Protein AF-X1GR26-F1 (afdb_monomer)

Solvent-accessible surface area (backbone atoms only — not comparable to full-atom values): 7482 Å² total; per-residue (Å²): 137,66,71,62,61,46,50,52,40,49,54,44,31,40,69,41,35,67,53,99,61,79,94,47,72,68,58,42,53,52,46,62,73,76,46,53,71,68,57,45,58,54,51,56,39,37,64,87,43,42,62,37,39,66,74,50,43,34,69,54,59,73,46,55,69,71,57,50,53,51,48,48,53,54,35,34,78,70,62,41,35,50,76,46,63,43,102,84,65,51,55,32,43,27,48,40,21,89,50,62,80,75,62,93,69,76,59,84,72,60,84,84,80,79,41,74,66,55,55,56,54,56,66,73,80,111

pLDDT: mean 81.28, std 16.11, range [30.67, 98.06]

Secondary structure (DSSP, 8-state):
--HHHHHHHHHHHHTTS--SS---HHHHHHHHHH--HHHHHHHGGGSS-SEEEHHHHHHHH---HHHHHHHHHHHHHTTSEEEEE-TTS-EEEEEPPSS-SS-TTS-S-S-----HHHHHHHTT--

Foldseek 3Di:
DDLVLLLLLLVLLCVLDPDPDHDDPLSSVVCVLLDDSVLSLLSQLCNPPQKDFLVSSCVSNVDDSVVVVVSLVSCVVSVQWDWDADPVRTIMIGGHHPDDDDDVDPDCPDPQPVDPSSVVNVVSVD

Mean predicted aligned error: 8.2 Å

Radius of gyration: 14.98 Å; Cα contacts (8 Å, |Δi|>4): 131; chains: 1; bounding box: 37×31×42 Å

Structure (mmCIF, N/CA/C/O backbone):
data_AF-X1GR26-F1
#
_entry.id   AF-X1GR26-F1
#
loop_
_atom_site.group_PDB
_atom_site.id
_atom_site.type_symbol
_atom_site.label_atom_id
_atom_site.label_alt_id
_atom_site.label_comp_id
_atom_site.label_asym_id
_atom_site.label_entity_id
_atom_site.label_seq_id
_atom_site.pdbx_PDB_ins_code
_atom_site.Cartn_x
_atom_site.Cartn_y
_atom_site.Cartn_z
_atom_site.occupancy
_atom_site.B_iso_or_equiv
_atom_site.auth_seq_id
_atom_site.auth_comp_id
_atom_site.auth_asym_id
_atom_site.auth_atom_id
_atom_site.pdbx_PDB_model_num
ATOM 1 N N . MET A 1 1 ? -3.374 10.952 -18.206 1.00 52.47 1 MET A N 1
ATOM 2 C CA . MET A 1 1 ? -2.873 10.464 -16.901 1.00 52.47 1 MET A CA 1
ATOM 3 C C . MET A 1 1 ? -1.956 11.519 -16.304 1.00 52.47 1 MET A C 1
ATOM 5 O O . MET A 1 1 ? -1.115 12.017 -17.040 1.00 52.47 1 MET A O 1
ATOM 9 N N . SER A 1 2 ? -2.118 11.899 -15.032 1.00 66.75 2 SER A N 1
ATOM 10 C CA . SER A 1 2 ? -1.226 12.890 -14.408 1.00 66.75 2 SER A CA 1
ATOM 11 C C . SER A 1 2 ? -0.122 12.189 -13.619 1.00 66.75 2 SER A C 1
ATOM 13 O O . SER A 1 2 ? -0.401 11.478 -12.652 1.00 66.75 2 SER A O 1
ATOM 15 N N . ASP A 1 3 ? 1.135 12.431 -13.998 1.00 76.81 3 ASP A N 1
ATOM 16 C CA . ASP A 1 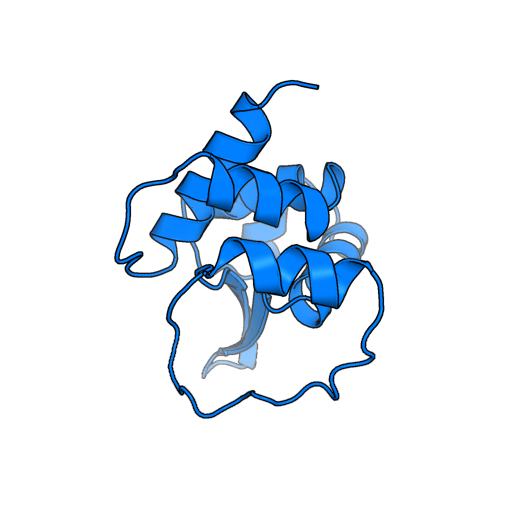3 ? 2.335 12.021 -13.251 1.00 76.81 3 ASP A CA 1
ATOM 17 C C . ASP A 1 3 ? 2.307 12.477 -11.777 1.00 76.81 3 ASP A C 1
ATOM 19 O O . ASP A 1 3 ? 3.018 11.936 -10.929 1.00 76.81 3 ASP A O 1
ATOM 23 N N . GLU A 1 4 ? 1.458 13.449 -11.444 1.00 83.94 4 GLU A N 1
ATOM 24 C CA . GLU A 1 4 ? 1.268 13.973 -10.097 1.00 83.94 4 GLU A CA 1
ATOM 25 C C . GLU A 1 4 ? 0.742 12.928 -9.104 1.00 83.94 4 GLU A C 1
ATOM 27 O O . GLU A 1 4 ? 1.230 12.862 -7.971 1.00 83.94 4 GLU A O 1
ATOM 32 N N . LYS A 1 5 ? -0.197 12.062 -9.522 1.00 84.75 5 LYS A N 1
ATOM 33 C CA . LYS A 1 5 ? -0.700 10.978 -8.660 1.00 84.75 5 LYS A CA 1
ATOM 34 C C . LYS A 1 5 ? 0.449 10.047 -8.262 1.00 84.75 5 LYS A C 1
ATOM 36 O O . LYS A 1 5 ? 0.659 9.787 -7.076 1.00 84.75 5 LYS A O 1
ATOM 41 N N . TYR A 1 6 ? 1.255 9.637 -9.239 1.00 83.94 6 TYR A N 1
ATOM 42 C CA . TYR A 1 6 ? 2.416 8.777 -9.021 1.00 83.94 6 TYR A CA 1
ATOM 43 C C . TYR A 1 6 ? 3.482 9.433 -8.146 1.00 83.94 6 TYR A C 1
ATOM 45 O O . TYR A 1 6 ? 3.987 8.795 -7.224 1.00 83.94 6 TYR A O 1
ATOM 53 N N . ARG A 1 7 ? 3.771 10.723 -8.353 1.00 85.38 7 ARG A N 1
ATOM 54 C CA . ARG A 1 7 ? 4.679 11.491 -7.481 1.00 85.38 7 ARG A CA 1
ATOM 55 C C . ARG A 1 7 ? 4.203 11.515 -6.035 1.00 85.38 7 ARG A C 1
ATOM 57 O O . ARG A 1 7 ? 5.003 11.335 -5.118 1.00 85.38 7 ARG A O 1
ATOM 64 N N . LYS A 1 8 ? 2.905 11.721 -5.820 1.00 86.75 8 LYS A N 1
ATOM 65 C CA . LYS A 1 8 ? 2.318 11.762 -4.480 1.00 86.75 8 LYS A CA 1
ATOM 66 C C . LYS A 1 8 ? 2.404 10.404 -3.787 1.00 86.75 8 LYS A C 1
ATOM 68 O O . LYS A 1 8 ? 2.801 10.351 -2.625 1.00 86.75 8 LYS A O 1
ATOM 73 N N . ALA A 1 9 ? 2.074 9.324 -4.491 1.00 83.44 9 ALA A N 1
ATOM 74 C CA . ALA A 1 9 ? 2.199 7.970 -3.963 1.00 83.44 9 ALA A CA 1
ATOM 75 C C . ALA A 1 9 ? 3.657 7.622 -3.648 1.00 83.44 9 ALA A C 1
ATOM 77 O O . ALA A 1 9 ? 3.938 7.180 -2.537 1.00 83.44 9 ALA A O 1
ATOM 78 N N . ALA A 1 10 ? 4.589 7.929 -4.559 1.00 83.06 10 ALA A N 1
ATOM 79 C CA . ALA A 1 10 ? 6.021 7.777 -4.322 1.00 83.06 10 ALA A CA 1
ATOM 80 C C . ALA A 1 10 ? 6.439 8.486 -3.032 1.00 83.06 10 ALA A C 1
ATOM 82 O O . ALA A 1 10 ? 7.040 7.868 -2.162 1.00 83.06 10 ALA A O 1
ATOM 83 N N . PHE A 1 11 ? 6.029 9.742 -2.847 1.00 84.38 11 PHE A N 1
ATOM 84 C CA . PHE A 1 11 ? 6.360 10.505 -1.646 1.00 84.38 11 PHE A CA 1
ATOM 85 C C . PHE A 1 11 ? 5.793 9.886 -0.357 1.00 84.38 11 PHE A C 1
ATOM 87 O O . PHE A 1 11 ? 6.465 9.857 0.675 1.00 84.38 11 PHE A O 1
ATOM 94 N N . ILE A 1 12 ? 4.565 9.362 -0.393 1.00 84.31 12 ILE A N 1
ATOM 95 C CA . ILE A 1 12 ? 3.957 8.680 0.759 1.00 84.31 12 ILE A CA 1
ATOM 96 C C . ILE A 1 12 ? 4.723 7.398 1.091 1.00 84.31 12 ILE A C 1
ATOM 98 O O . ILE A 1 12 ? 5.040 7.167 2.256 1.00 84.31 12 ILE A O 1
ATOM 102 N N . ILE A 1 13 ? 5.072 6.604 0.079 1.00 81.44 13 ILE A N 1
ATOM 103 C CA . ILE A 1 13 ? 5.830 5.368 0.270 1.00 81.44 13 ILE A CA 1
ATOM 104 C C . ILE A 1 13 ? 7.240 5.670 0.794 1.00 81.44 13 ILE A C 1
ATOM 106 O O . ILE A 1 13 ? 7.709 4.998 1.706 1.00 81.44 13 ILE A O 1
ATOM 110 N N . THR A 1 14 ? 7.893 6.734 0.317 1.00 75.75 14 THR A N 1
ATOM 111 C CA . THR A 1 14 ? 9.200 7.150 0.853 1.00 75.75 14 THR A CA 1
ATOM 112 C C . THR A 1 14 ? 9.152 7.597 2.304 1.00 75.75 14 THR A C 1
ATOM 114 O O . THR A 1 14 ? 10.182 7.588 2.950 1.00 75.75 14 THR A O 1
ATOM 117 N N . LYS A 1 15 ? 7.987 7.965 2.852 1.00 76.75 15 LYS A N 1
ATOM 118 C CA . LYS A 1 15 ? 7.848 8.255 4.289 1.00 76.75 15 LYS A CA 1
ATOM 119 C C . LYS A 1 15 ? 7.699 7.000 5.144 1.00 76.75 15 LYS A C 1
ATOM 121 O O . LYS A 1 15 ? 7.770 7.096 6.366 1.00 76.75 15 LYS A O 1
ATOM 126 N N . ALA A 1 16 ? 7.458 5.842 4.530 1.00 73.56 16 ALA A N 1
ATOM 127 C CA . ALA A 1 16 ? 7.365 4.570 5.236 1.00 73.56 16 ALA A CA 1
ATOM 128 C C . ALA A 1 16 ? 8.732 3.999 5.653 1.00 73.56 16 ALA A C 1
ATOM 130 O O . ALA A 1 16 ? 8.770 3.068 6.453 1.00 73.56 16 ALA A O 1
ATOM 131 N N . GLY A 1 17 ? 9.836 4.573 5.167 1.00 68.19 17 GLY A N 1
ATOM 132 C CA . GLY A 1 17 ? 11.208 4.190 5.501 1.00 68.19 17 GLY A CA 1
ATOM 133 C C . GLY A 1 17 ? 12.206 5.256 5.054 1.00 68.19 17 GLY A C 1
ATOM 134 O O . GLY A 1 17 ? 11.813 6.372 4.740 1.00 68.19 17 GLY A O 1
ATOM 135 N N . VAL A 1 18 ? 13.498 4.938 5.027 1.00 61.16 18 VAL A N 1
ATOM 136 C CA . VAL A 1 18 ? 14.523 5.847 4.489 1.00 61.16 18 VAL A CA 1
ATOM 137 C C . VAL A 1 18 ? 14.754 5.485 3.027 1.00 61.16 18 VAL A C 1
ATOM 139 O O . VAL A 1 18 ? 15.262 4.404 2.745 1.00 61.16 18 VAL A O 1
ATOM 142 N N . LEU A 1 19 ? 14.391 6.372 2.095 1.00 62.53 19 LEU A N 1
ATOM 143 C CA . LEU A 1 19 ? 14.797 6.213 0.699 1.00 62.53 19 LEU A CA 1
ATOM 144 C C . LEU A 1 19 ? 16.181 6.857 0.515 1.00 62.53 19 LEU A C 1
ATOM 146 O O . LEU A 1 19 ? 16.321 8.044 0.815 1.00 62.53 19 LEU A O 1
ATOM 150 N N . PRO A 1 20 ? 17.195 6.131 0.009 1.00 58.78 20 PRO A N 1
ATOM 151 C CA . PRO A 1 20 ? 18.537 6.687 -0.188 1.00 58.78 20 PRO A CA 1
ATOM 152 C C . PRO A 1 20 ? 18.590 7.760 -1.288 1.00 58.78 20 PRO A C 1
ATOM 154 O O . PRO A 1 20 ? 19.593 8.454 -1.426 1.00 58.78 20 PRO A O 1
ATOM 157 N N . THR A 1 21 ? 17.519 7.914 -2.075 1.00 61.03 21 THR A N 1
ATOM 158 C CA . THR A 1 21 ? 17.439 8.853 -3.199 1.00 61.03 21 THR A CA 1
ATOM 159 C C . THR A 1 21 ? 16.118 9.629 -3.194 1.00 61.03 21 THR A C 1
ATOM 161 O O . THR A 1 21 ? 15.105 9.091 -2.751 1.00 61.03 21 THR A O 1
ATOM 164 N N . PRO A 1 22 ? 16.060 10.857 -3.742 1.00 72.38 22 PRO A N 1
ATOM 165 C CA . PRO A 1 22 ? 14.800 11.571 -3.956 1.00 72.38 22 PRO A CA 1
ATOM 166 C C . PRO A 1 22 ? 13.847 10.821 -4.900 1.00 72.38 22 PRO A C 1
ATOM 168 O O . PRO A 1 22 ? 14.275 10.005 -5.719 1.00 72.38 22 PRO A O 1
ATOM 171 N N . VAL A 1 23 ? 12.552 11.156 -4.847 1.00 77.25 23 VAL A N 1
ATOM 172 C CA . VAL A 1 23 ? 11.576 10.697 -5.850 1.00 77.25 23 VAL A CA 1
ATOM 173 C C . VAL A 1 23 ? 12.005 11.210 -7.228 1.00 77.25 23 VAL A C 1
ATOM 175 O O . VAL A 1 23 ? 11.978 12.414 -7.483 1.00 77.25 23 VAL A O 1
ATOM 178 N N . ASN A 1 24 ? 12.395 10.296 -8.116 1.00 79.12 24 ASN A N 1
ATOM 179 C CA . ASN A 1 24 ? 12.866 10.599 -9.465 1.00 79.12 24 ASN A CA 1
ATOM 180 C C . ASN A 1 24 ? 11.958 9.960 -10.534 1.00 79.12 24 ASN A C 1
ATOM 182 O O . ASN A 1 24 ? 11.002 9.244 -10.225 1.00 79.12 24 ASN A O 1
ATOM 186 N N . LYS A 1 25 ? 12.245 10.240 -11.811 1.00 83.50 25 LYS A N 1
ATOM 187 C CA . LYS A 1 25 ? 11.463 9.721 -12.944 1.00 83.50 25 LYS A CA 1
ATOM 188 C C . LYS A 1 25 ? 11.450 8.189 -12.981 1.00 83.50 25 LYS A C 1
ATOM 190 O O . LYS A 1 25 ? 10.397 7.606 -13.206 1.00 83.50 25 LYS A O 1
ATOM 195 N N . THR A 1 26 ? 12.583 7.547 -12.705 1.00 78.81 26 THR A N 1
ATOM 196 C CA . THR A 1 26 ? 12.701 6.083 -12.675 1.00 78.81 26 THR A CA 1
ATOM 197 C C . THR A 1 26 ? 11.754 5.468 -11.652 1.00 78.81 26 THR A C 1
ATOM 199 O O . THR A 1 26 ? 11.020 4.539 -11.972 1.00 78.81 26 THR A O 1
ATOM 202 N N . LEU A 1 27 ? 11.681 6.035 -10.447 1.00 78.12 27 LEU A N 1
ATOM 203 C CA . LEU A 1 27 ? 10.772 5.559 -9.409 1.00 78.12 27 LEU A CA 1
ATOM 204 C C . LEU A 1 27 ? 9.298 5.695 -9.810 1.00 78.12 27 LEU A C 1
ATOM 206 O O . LEU A 1 27 ? 8.497 4.802 -9.542 1.00 78.12 27 LEU A O 1
ATOM 210 N N . ILE A 1 28 ? 8.942 6.797 -10.472 1.00 83.56 28 ILE A N 1
ATOM 211 C CA . ILE A 1 28 ? 7.589 7.010 -11.001 1.00 83.56 28 ILE A CA 1
ATOM 212 C C . ILE A 1 28 ? 7.240 5.929 -12.033 1.00 83.56 28 ILE A C 1
ATOM 214 O O . ILE A 1 28 ? 6.151 5.363 -11.974 1.00 83.56 28 ILE A O 1
ATOM 218 N N . GLU A 1 29 ? 8.161 5.608 -12.942 1.00 82.94 29 GLU A N 1
ATOM 219 C CA . GLU A 1 29 ? 7.961 4.564 -13.953 1.00 82.94 29 GLU A CA 1
ATOM 220 C C . GLU A 1 29 ? 7.866 3.160 -13.338 1.00 82.94 29 GLU A C 1
ATOM 222 O O . GLU A 1 29 ? 7.007 2.377 -13.739 1.00 82.94 29 GLU A O 1
ATOM 227 N N . ILE A 1 30 ? 8.659 2.857 -12.305 1.00 81.12 30 ILE A N 1
ATOM 228 C CA . ILE A 1 30 ? 8.535 1.603 -11.546 1.00 81.12 30 ILE A CA 1
ATOM 229 C C . ILE A 1 30 ? 7.136 1.491 -10.922 1.00 81.12 30 ILE A C 1
ATOM 231 O O . ILE A 1 30 ? 6.477 0.462 -11.054 1.00 81.12 30 ILE A O 1
ATOM 235 N N . LEU A 1 31 ? 6.630 2.555 -10.290 1.00 84.25 31 LEU A N 1
ATOM 236 C CA . LEU A 1 31 ? 5.289 2.542 -9.697 1.00 84.25 31 LEU A CA 1
ATOM 237 C C . LEU A 1 31 ? 4.179 2.363 -10.740 1.00 84.25 31 LEU A C 1
ATOM 239 O O . LEU A 1 31 ? 3.221 1.644 -10.465 1.00 84.25 31 LEU A O 1
ATOM 243 N N . LYS A 1 32 ? 4.318 2.956 -11.934 1.00 86.12 32 LYS A N 1
ATOM 244 C CA . LYS A 1 32 ? 3.393 2.745 -13.065 1.00 86.12 32 LYS A CA 1
ATOM 245 C C . LYS A 1 32 ? 3.343 1.289 -13.526 1.00 86.12 32 LYS A C 1
ATOM 247 O O . LYS A 1 32 ? 2.298 0.841 -13.981 1.00 86.12 32 LYS A O 1
ATOM 252 N N . LEU A 1 33 ? 4.456 0.561 -13.424 1.00 84.31 33 LEU A N 1
ATOM 253 C CA . LEU A 1 33 ? 4.522 -0.854 -13.793 1.00 84.31 33 LEU A CA 1
ATOM 254 C C . LEU A 1 33 ? 3.935 -1.772 -12.717 1.00 84.31 33 LEU A C 1
ATOM 256 O O . LEU A 1 33 ? 3.332 -2.791 -13.043 1.00 84.31 33 LEU A O 1
ATOM 260 N N . LEU A 1 34 ? 4.131 -1.435 -11.441 1.00 83.31 34 LEU A N 1
ATOM 261 C CA . LEU A 1 34 ? 3.793 -2.326 -10.328 1.00 83.31 34 LEU A CA 1
ATOM 262 C C . LEU A 1 34 ? 2.375 -2.117 -9.778 1.00 83.31 34 LEU A C 1
ATOM 264 O O . LEU A 1 34 ? 1.784 -3.054 -9.231 1.00 83.31 34 LEU A O 1
ATOM 268 N N . LEU A 1 35 ? 1.820 -0.909 -9.892 1.00 86.06 35 LEU A N 1
ATOM 269 C CA . LEU A 1 35 ? 0.557 -0.532 -9.257 1.00 86.06 35 LEU A CA 1
ATOM 270 C C . LEU A 1 35 ? -0.502 -0.118 -10.275 1.00 86.06 35 LEU A C 1
ATOM 272 O O . LEU A 1 35 ? -0.235 0.604 -11.233 1.00 86.06 35 LEU A O 1
ATOM 276 N N . THR A 1 36 ? -1.732 -0.539 -10.002 1.00 91.06 36 THR A N 1
ATOM 277 C CA . THR A 1 36 ? -2.929 0.005 -10.649 1.00 91.06 36 THR A CA 1
ATOM 278 C C . THR A 1 36 ? -3.249 1.396 -10.100 1.00 91.06 36 THR A C 1
ATOM 280 O O . THR A 1 36 ? -2.792 1.768 -9.015 1.00 91.06 36 THR A O 1
ATOM 283 N N . GLU A 1 37 ? -4.059 2.172 -10.825 1.00 89.69 37 GLU A N 1
ATOM 284 C CA . GLU A 1 37 ? -4.482 3.498 -10.355 1.00 89.69 37 GLU A CA 1
ATOM 285 C C . GLU A 1 37 ? -5.281 3.421 -9.044 1.00 89.69 37 GLU A C 1
ATOM 287 O O . GLU A 1 37 ? -5.053 4.231 -8.147 1.00 89.69 37 GLU A O 1
ATOM 292 N N . ASP A 1 38 ? -6.136 2.409 -8.883 1.00 93.00 38 ASP A N 1
ATOM 293 C CA . ASP A 1 38 ? -6.946 2.237 -7.672 1.00 93.00 38 ASP A CA 1
ATOM 294 C C . ASP A 1 38 ? -6.089 1.900 -6.443 1.00 93.00 38 ASP A C 1
ATOM 296 O O . ASP A 1 38 ? -6.285 2.448 -5.357 1.00 93.00 38 ASP A O 1
ATOM 300 N N . GLU A 1 39 ? -5.091 1.025 -6.604 1.00 92.25 39 GLU A N 1
ATOM 301 C CA . GLU A 1 39 ? -4.121 0.725 -5.543 1.00 92.25 39 GLU A CA 1
ATOM 302 C C . GLU A 1 39 ? -3.311 1.966 -5.161 1.00 92.25 39 GLU A C 1
ATOM 304 O O . GLU A 1 39 ? -3.018 2.198 -3.985 1.00 92.25 39 GLU A O 1
ATOM 309 N N . LEU A 1 40 ? -2.964 2.779 -6.155 1.00 90.19 40 LEU A N 1
ATOM 310 C CA . LEU A 1 40 ? -2.234 4.017 -5.957 1.00 90.19 40 LEU A CA 1
ATOM 311 C C . LEU A 1 40 ? -3.072 5.059 -5.210 1.00 90.19 40 LEU A C 1
ATOM 313 O O . LEU A 1 40 ? -2.572 5.737 -4.307 1.00 90.19 40 LEU A O 1
ATOM 317 N N . ASP A 1 41 ? -4.358 5.149 -5.535 1.00 92.69 41 ASP A N 1
ATOM 318 C CA . ASP A 1 41 ? -5.294 5.999 -4.817 1.00 92.69 41 ASP A CA 1
ATOM 319 C C . ASP A 1 41 ? -5.491 5.504 -3.375 1.00 92.69 41 ASP A C 1
ATOM 321 O O . ASP A 1 41 ? -5.456 6.324 -2.451 1.00 92.69 41 ASP A O 1
ATOM 325 N N . PHE A 1 42 ? -5.559 4.187 -3.148 1.00 95.75 42 PHE A N 1
ATOM 326 C CA . PHE A 1 42 ? -5.628 3.596 -1.808 1.00 95.75 42 PHE A CA 1
ATOM 327 C C . PHE A 1 42 ? -4.395 3.908 -0.943 1.00 95.75 42 PHE A C 1
ATOM 329 O O . PHE A 1 42 ? -4.538 4.183 0.252 1.00 95.75 42 PHE A O 1
ATOM 336 N N . ILE A 1 43 ? -3.188 3.968 -1.521 1.00 93.50 43 ILE A N 1
ATOM 337 C CA . ILE A 1 43 ? -1.957 4.341 -0.793 1.00 93.50 43 ILE A CA 1
ATOM 338 C C . ILE A 1 43 ? -2.076 5.726 -0.128 1.00 93.50 43 ILE A C 1
ATOM 340 O O . ILE A 1 43 ? -1.462 5.963 0.918 1.00 93.50 43 ILE A O 1
ATOM 344 N N . ASN A 1 44 ? -2.932 6.628 -0.631 1.00 93.00 44 ASN A N 1
ATOM 345 C CA . ASN A 1 44 ? -3.188 7.916 0.026 1.00 93.00 44 ASN A CA 1
ATOM 346 C C . ASN A 1 44 ? -3.727 7.781 1.459 1.00 93.00 44 ASN A C 1
ATOM 348 O O . ASN A 1 44 ? -3.492 8.680 2.273 1.00 93.00 44 ASN A O 1
ATOM 352 N N . ALA A 1 45 ? -4.386 6.669 1.800 1.00 95.88 45 ALA A N 1
ATOM 353 C CA . ALA A 1 45 ? -4.862 6.394 3.155 1.00 95.88 45 ALA A CA 1
ATOM 354 C C . ALA A 1 45 ? -3.713 6.375 4.182 1.00 95.88 45 ALA A C 1
ATOM 356 O O . ALA A 1 45 ? -3.912 6.692 5.356 1.00 95.88 45 ALA A O 1
ATOM 357 N N . PHE A 1 46 ? -2.485 6.083 3.746 1.00 94.19 46 PHE A N 1
ATOM 358 C CA . PHE A 1 46 ? -1.291 6.021 4.591 1.00 94.19 46 PHE A CA 1
ATOM 359 C C . PHE A 1 46 ? -0.536 7.353 4.705 1.00 94.19 46 PHE A C 1
ATOM 361 O O . PHE A 1 46 ? 0.458 7.436 5.423 1.00 94.19 46 PHE A O 1
ATOM 368 N N . LYS A 1 47 ? -1.022 8.436 4.073 1.00 91.56 47 LYS A N 1
ATOM 369 C CA . LYS A 1 47 ? -0.343 9.749 4.027 1.00 91.56 47 LYS A CA 1
ATOM 370 C C . LYS A 1 47 ? 0.069 10.289 5.403 1.00 91.56 47 LYS A C 1
ATOM 372 O O . LYS A 1 47 ? 1.079 10.982 5.509 1.00 91.56 47 LYS A O 1
ATOM 377 N N . ARG A 1 48 ? -0.745 10.040 6.435 1.00 89.81 48 ARG A N 1
ATOM 378 C CA . ARG A 1 48 ? -0.500 10.513 7.811 1.00 89.81 48 ARG A CA 1
ATOM 379 C C . ARG A 1 48 ? 0.097 9.442 8.723 1.00 89.81 48 ARG A C 1
ATOM 381 O O . ARG A 1 48 ? 0.794 9.793 9.668 1.00 89.81 48 ARG A O 1
ATOM 388 N N . LYS A 1 49 ? -0.221 8.168 8.487 1.00 92.19 49 LYS A N 1
ATOM 389 C CA . LYS A 1 49 ? 0.193 7.031 9.317 1.00 92.19 49 LYS A CA 1
ATOM 390 C C . LYS A 1 49 ? 0.534 5.852 8.418 1.00 92.19 49 LYS A C 1
ATOM 392 O O . LYS A 1 49 ? -0.325 5.359 7.693 1.00 92.19 49 LYS A O 1
ATOM 397 N N . THR A 1 50 ? 1.770 5.383 8.512 1.00 91.50 50 THR A N 1
ATOM 398 C CA . THR A 1 50 ? 2.286 4.267 7.708 1.00 91.50 50 THR A CA 1
ATOM 399 C C . THR A 1 50 ? 1.845 2.911 8.253 1.00 91.50 50 THR A C 1
ATOM 401 O O . THR A 1 50 ? 1.788 1.953 7.500 1.00 91.50 50 THR A O 1
ATOM 404 N N . SER A 1 51 ? 1.481 2.822 9.536 1.00 94.12 51 SER A N 1
ATOM 405 C CA . SER A 1 51 ? 0.871 1.636 10.153 1.00 94.12 51 SER A CA 1
ATOM 406 C C . SER A 1 51 ? -0.513 1.982 10.697 1.00 94.12 51 SER A C 1
ATOM 408 O O . SER A 1 51 ? -0.652 2.960 11.435 1.00 94.12 51 SER A O 1
ATOM 410 N N . GLN A 1 52 ? -1.529 1.203 10.325 1.00 97.19 52 GLN A N 1
ATOM 411 C CA . GLN A 1 52 ? -2.928 1.460 10.675 1.00 97.19 52 GLN A CA 1
ATOM 412 C C . GLN A 1 52 ? -3.694 0.168 10.990 1.00 97.19 52 GLN A C 1
ATOM 414 O O . GLN A 1 52 ? -3.429 -0.873 10.400 1.00 97.19 52 GLN A O 1
ATOM 419 N N . THR A 1 53 ? -4.666 0.224 11.900 1.00 97.75 53 THR A N 1
ATOM 420 C CA . THR A 1 53 ? -5.658 -0.855 12.091 1.00 97.75 53 THR A CA 1
ATOM 421 C C . THR A 1 53 ? -6.760 -0.789 11.027 1.00 97.75 53 THR A C 1
ATOM 423 O O . THR A 1 53 ? -6.885 0.221 10.333 1.00 97.75 53 THR A O 1
ATOM 426 N N . MET A 1 54 ? -7.608 -1.822 10.924 1.00 97.62 54 MET A N 1
ATOM 427 C CA . MET A 1 54 ? -8.774 -1.803 10.019 1.00 97.62 54 MET A CA 1
ATOM 428 C C . MET A 1 54 ? -9.670 -0.577 10.264 1.00 97.62 54 MET A C 1
ATOM 430 O O . MET A 1 54 ? -10.008 0.149 9.335 1.00 97.62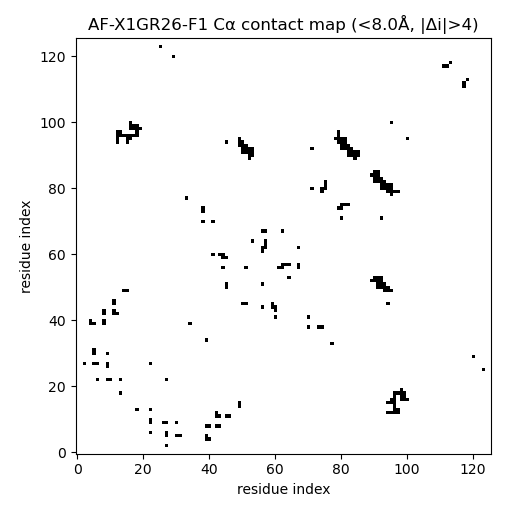 54 MET A O 1
ATOM 434 N N . GLU A 1 55 ? -9.972 -0.274 11.526 1.00 97.56 55 GLU A N 1
ATOM 435 C CA . GLU A 1 55 ? -10.785 0.892 11.900 1.00 97.56 55 GLU A CA 1
ATOM 436 C C . GLU A 1 55 ? -10.141 2.229 11.515 1.00 97.56 55 GLU A C 1
ATOM 438 O O . GLU A 1 55 ? -10.824 3.188 11.152 1.00 97.56 55 GLU A O 1
ATOM 443 N N . GLN A 1 56 ? -8.811 2.312 11.559 1.00 97.75 56 GLN A N 1
ATOM 444 C CA . GLN A 1 56 ? -8.092 3.496 11.093 1.00 97.75 56 GLN A CA 1
ATOM 445 C C . GLN A 1 56 ? -8.114 3.595 9.565 1.00 97.75 56 GLN A C 1
ATOM 447 O O . GLN A 1 56 ? -8.329 4.690 9.049 1.00 97.75 56 GLN A O 1
ATOM 452 N N . LEU A 1 57 ? -7.969 2.472 8.853 1.00 97.81 57 LEU A N 1
ATOM 453 C CA . LEU A 1 57 ? -8.044 2.426 7.393 1.00 97.81 57 LEU A CA 1
ATOM 454 C C . LEU A 1 57 ? -9.429 2.783 6.865 1.00 97.81 57 LEU A C 1
ATOM 456 O O . LEU A 1 57 ? -9.516 3.552 5.913 1.00 97.81 57 LEU A O 1
ATOM 460 N N . LYS A 1 58 ? -10.510 2.318 7.500 1.00 98.06 58 LYS A N 1
ATOM 461 C CA . LYS A 1 58 ? -11.878 2.754 7.168 1.00 98.06 58 LYS A CA 1
ATOM 462 C C . LYS A 1 58 ? -11.996 4.276 7.222 1.00 98.06 58 LYS A C 1
ATOM 464 O O . LYS A 1 58 ? -12.502 4.897 6.293 1.00 98.06 58 LYS A O 1
ATOM 469 N N . LYS A 1 59 ? -11.446 4.902 8.268 1.00 97.50 59 LYS A N 1
ATOM 470 C CA . LYS A 1 59 ? -11.473 6.365 8.439 1.00 97.50 59 LYS A CA 1
ATOM 471 C C . LYS A 1 59 ? -10.593 7.106 7.430 1.00 97.50 59 LYS A C 1
ATOM 473 O O . LYS A 1 59 ? -11.006 8.144 6.919 1.00 97.50 59 LYS A O 1
ATOM 478 N N . SER A 1 60 ? -9.385 6.614 7.160 1.00 96.69 60 SER A N 1
ATOM 479 C CA . SER A 1 60 ? -8.421 7.304 6.294 1.00 96.69 60 SER A CA 1
ATOM 480 C C . SER A 1 60 ? -8.679 7.099 4.801 1.00 96.69 60 SER A C 1
ATOM 482 O O . SER A 1 60 ? -8.405 8.013 4.025 1.00 96.69 60 SER A O 1
ATOM 484 N N . SER A 1 61 ? -9.238 5.951 4.405 1.00 95.75 61 SER A N 1
ATOM 485 C CA . SER A 1 61 ? -9.600 5.635 3.014 1.00 95.75 61 SER A CA 1
ATOM 486 C C . SER A 1 61 ? -11.055 5.954 2.662 1.00 95.75 61 SER A C 1
ATOM 488 O O . SER A 1 61 ? -11.350 6.169 1.491 1.00 95.75 61 SER A O 1
ATOM 490 N N . ARG A 1 62 ? -11.957 6.010 3.657 1.00 96.56 62 ARG A N 1
ATOM 491 C CA . ARG A 1 62 ? -13.422 6.088 3.474 1.00 96.56 62 ARG A CA 1
ATOM 492 C C . ARG A 1 62 ? -14.007 4.904 2.692 1.00 96.56 62 ARG A C 1
ATOM 494 O O . ARG A 1 62 ? -15.047 5.040 2.056 1.00 96.56 62 ARG A O 1
ATOM 501 N N . LEU A 1 63 ? -13.341 3.752 2.746 1.00 97.12 63 LEU A N 1
ATOM 502 C CA . LEU A 1 63 ? -13.769 2.518 2.094 1.00 97.12 63 LEU A CA 1
ATOM 503 C C . LEU A 1 63 ? -14.398 1.541 3.086 1.00 97.12 63 LEU A C 1
ATOM 505 O O . LEU A 1 63 ? -14.143 1.587 4.294 1.00 97.12 63 LEU A O 1
ATOM 509 N N . LEU A 1 64 ? -15.182 0.611 2.546 1.00 97.81 64 LEU A N 1
ATOM 510 C CA . LEU A 1 64 ? -15.685 -0.536 3.292 1.00 97.81 64 LEU A CA 1
ATOM 511 C C . LEU A 1 64 ? -14.562 -1.539 3.576 1.00 97.81 64 LEU A C 1
ATOM 513 O O . LEU A 1 64 ? -13.574 -1.632 2.848 1.00 97.81 64 LEU A O 1
ATOM 517 N N . GLU A 1 65 ? -14.752 -2.352 4.612 1.00 97.75 65 GLU A N 1
ATOM 518 C CA . GLU A 1 65 ? -13.787 -3.379 5.016 1.00 97.75 65 GLU A CA 1
ATOM 519 C C . GLU A 1 65 ? -13.436 -4.350 3.885 1.00 97.75 65 GLU A C 1
ATOM 521 O O . GLU A 1 65 ? -12.264 -4.630 3.653 1.00 97.75 65 GLU A O 1
ATOM 526 N N . SER A 1 66 ? -14.435 -4.813 3.133 1.00 97.75 66 SER A N 1
ATOM 527 C CA . SER A 1 66 ? -14.239 -5.729 2.004 1.00 97.75 66 SER A CA 1
ATOM 528 C C . SER A 1 66 ? -13.350 -5.130 0.910 1.00 97.75 66 SER A C 1
ATOM 530 O O . SER A 1 66 ? -12.479 -5.814 0.371 1.00 97.75 66 SER A O 1
ATOM 532 N N . GLN A 1 67 ? -13.518 -3.838 0.619 1.00 97.88 67 GLN A N 1
ATOM 533 C CA . GLN A 1 67 ? -12.694 -3.114 -0.350 1.00 97.88 67 GLN A CA 1
ATOM 534 C C . GLN A 1 67 ? -11.261 -2.958 0.166 1.00 97.88 67 GLN A C 1
ATOM 536 O O . GLN A 1 67 ? -10.309 -3.225 -0.565 1.00 97.88 67 GLN A O 1
ATOM 541 N N . ILE A 1 68 ? -11.101 -2.600 1.445 1.00 98.06 68 ILE A N 1
ATOM 542 C CA . ILE A 1 68 ? -9.789 -2.493 2.097 1.00 98.06 68 ILE A CA 1
ATOM 543 C C . ILE A 1 68 ? -9.058 -3.835 2.047 1.00 98.06 68 ILE A C 1
ATOM 545 O O . ILE A 1 68 ? -7.888 -3.875 1.679 1.00 98.06 68 ILE A O 1
ATOM 549 N N . LEU A 1 69 ? -9.736 -4.938 2.371 1.00 97.69 69 LEU A N 1
ATOM 550 C CA . LEU A 1 69 ? -9.152 -6.278 2.324 1.00 97.69 69 LEU A CA 1
ATOM 551 C C . LEU A 1 69 ? -8.718 -6.668 0.907 1.00 97.69 69 LEU A C 1
ATOM 553 O O . LEU A 1 69 ? -7.663 -7.283 0.749 1.00 97.69 69 LEU A O 1
ATOM 557 N N . SER A 1 70 ? -9.480 -6.275 -0.119 1.00 97.75 70 SER A N 1
ATOM 558 C CA . SER A 1 70 ? -9.091 -6.475 -1.520 1.00 97.75 70 SER A CA 1
ATOM 559 C C . SER A 1 70 ? -7.789 -5.735 -1.855 1.00 97.75 70 SER A C 1
ATOM 561 O O . SER A 1 70 ? -6.827 -6.357 -2.318 1.00 97.75 70 SER A O 1
ATOM 563 N N . PHE A 1 71 ? -7.704 -4.439 -1.527 1.00 97.75 71 PHE A N 1
ATOM 564 C CA . PHE A 1 71 ? -6.501 -3.635 -1.765 1.00 97.75 71 PHE A CA 1
ATOM 565 C C . PHE A 1 71 ? -5.295 -4.130 -0.975 1.00 97.75 71 PHE A C 1
ATOM 567 O O . PHE A 1 71 ? -4.215 -4.301 -1.535 1.00 97.75 71 PHE A O 1
ATOM 574 N N . VAL A 1 72 ? -5.475 -4.409 0.317 1.00 95.75 72 VAL A N 1
ATOM 575 C CA . VAL A 1 72 ? -4.417 -4.947 1.174 1.00 95.75 72 VAL A CA 1
ATOM 576 C C . VAL A 1 72 ? -3.895 -6.264 0.614 1.00 95.75 72 VAL A C 1
ATOM 578 O O . VAL A 1 72 ? -2.685 -6.446 0.545 1.00 95.75 72 VAL A O 1
ATOM 581 N N . LYS A 1 73 ? -4.774 -7.171 0.170 1.00 94.88 73 LYS A N 1
ATOM 582 C CA . LYS A 1 73 ? -4.365 -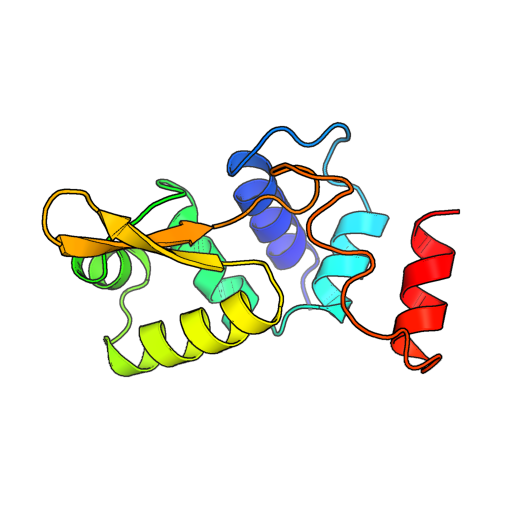8.454 -0.414 1.00 94.88 73 LYS A CA 1
ATOM 583 C C . LYS A 1 73 ? -3.553 -8.263 -1.698 1.00 94.88 73 LYS A C 1
ATOM 585 O O . LYS A 1 73 ? -2.545 -8.947 -1.876 1.00 94.88 73 LYS A O 1
ATOM 590 N N . GLY A 1 74 ? -3.971 -7.355 -2.582 1.00 93.00 74 GLY A N 1
ATOM 591 C CA . GLY A 1 74 ? -3.235 -7.021 -3.808 1.00 93.00 74 GLY A CA 1
ATOM 592 C C . GLY A 1 74 ? -1.855 -6.432 -3.512 1.00 93.00 74 GLY A C 1
ATOM 593 O O . GLY A 1 74 ? -0.838 -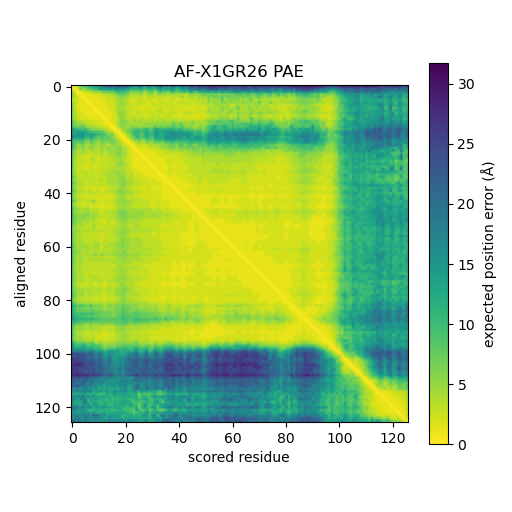6.946 -3.978 1.00 93.00 74 GLY A O 1
ATOM 594 N N . LEU A 1 75 ? -1.811 -5.422 -2.645 1.00 92.62 75 LEU A N 1
ATOM 595 C CA . LEU A 1 75 ? -0.583 -4.730 -2.258 1.00 92.62 75 LEU A CA 1
ATOM 596 C C . LEU A 1 75 ? 0.375 -5.616 -1.453 1.00 92.62 75 LEU A C 1
ATOM 598 O O . LEU A 1 75 ? 1.586 -5.514 -1.636 1.00 92.62 75 LEU A O 1
ATOM 602 N N . ALA A 1 76 ? -0.131 -6.529 -0.622 1.00 90.25 76 ALA A N 1
ATOM 603 C CA . ALA A 1 76 ? 0.693 -7.496 0.101 1.00 90.25 76 ALA A CA 1
ATOM 604 C C . ALA A 1 76 ? 1.382 -8.488 -0.848 1.00 90.25 76 ALA A C 1
ATOM 606 O O . ALA A 1 76 ? 2.580 -8.729 -0.723 1.00 90.25 76 ALA A O 1
ATOM 607 N N . LYS A 1 77 ? 0.677 -8.994 -1.874 1.00 87.69 77 LYS A N 1
ATOM 608 C CA . LYS A 1 77 ? 1.277 -9.868 -2.907 1.00 87.69 77 LYS A CA 1
ATOM 609 C C . LYS A 1 77 ? 2.425 -9.203 -3.676 1.00 87.69 77 LYS A C 1
ATOM 611 O O . LYS A 1 77 ? 3.309 -9.901 -4.187 1.00 87.69 77 LYS A O 1
ATOM 616 N N . LYS A 1 78 ? 2.372 -7.873 -3.773 1.00 86.62 78 LYS A N 1
ATOM 617 C CA . LYS A 1 78 ? 3.349 -7.009 -4.442 1.00 86.62 78 LYS A CA 1
ATOM 618 C C . LYS A 1 78 ? 4.432 -6.473 -3.497 1.00 86.62 78 LYS A C 1
ATOM 620 O O . LYS A 1 78 ? 5.326 -5.780 -3.960 1.00 86.62 78 LYS A O 1
ATOM 625 N N . GLY A 1 79 ? 4.360 -6.775 -2.198 1.00 85.75 79 GLY A N 1
ATOM 626 C CA . GLY A 1 79 ? 5.348 -6.329 -1.211 1.00 85.75 79 GLY A CA 1
ATOM 627 C C . GLY A 1 79 ? 5.208 -4.870 -0.764 1.00 85.75 79 GLY A C 1
ATOM 628 O O . GLY A 1 79 ? 6.147 -4.323 -0.202 1.00 85.75 79 GLY A O 1
ATOM 629 N N . PHE A 1 80 ? 4.056 -4.228 -0.979 1.00 88.50 80 PHE A N 1
ATOM 630 C CA . PHE A 1 80 ? 3.809 -2.846 -0.542 1.00 88.50 80 PHE A CA 1
ATOM 631 C C . PHE A 1 80 ? 3.138 -2.757 0.830 1.00 88.50 80 PHE A C 1
ATOM 633 O O . PHE A 1 80 ? 3.235 -1.724 1.488 1.00 88.50 80 PHE A O 1
ATOM 640 N N . ILE A 1 81 ? 2.444 -3.809 1.273 1.00 92.25 81 ILE A N 1
ATOM 641 C CA . ILE A 1 81 ? 1.803 -3.852 2.591 1.00 92.25 81 ILE A CA 1
ATOM 642 C C . ILE A 1 81 ? 2.208 -5.121 3.330 1.00 92.25 81 ILE A C 1
ATOM 644 O O . ILE A 1 81 ? 2.182 -6.212 2.771 1.00 92.25 81 ILE A O 1
ATOM 648 N N . PHE A 1 82 ? 2.516 -4.967 4.613 1.00 89.69 82 PHE A N 1
ATOM 649 C CA . PHE A 1 82 ? 2.697 -6.063 5.552 1.00 89.69 82 PHE A CA 1
ATOM 650 C C . PHE A 1 82 ? 1.620 -6.007 6.633 1.00 89.69 82 PHE A C 1
ATOM 652 O O . PHE A 1 82 ? 1.410 -4.966 7.258 1.00 89.69 82 PHE A O 1
ATOM 659 N N . ASN A 1 83 ? 0.924 -7.117 6.850 1.00 90.94 83 ASN A N 1
ATOM 660 C CA . ASN A 1 83 ? -0.142 -7.239 7.836 1.00 90.94 83 ASN A CA 1
ATOM 661 C C . ASN A 1 83 ? 0.255 -8.233 8.932 1.00 90.94 83 ASN A C 1
ATOM 663 O O . ASN A 1 83 ? 0.552 -9.388 8.643 1.00 90.94 83 ASN A O 1
ATOM 667 N N . GLN A 1 84 ? 0.239 -7.791 10.189 1.00 91.31 84 GLN A N 1
ATOM 668 C CA . GLN A 1 84 ? 0.537 -8.644 11.343 1.00 91.31 84 GLN A CA 1
ATOM 669 C C . GLN A 1 84 ? -0.337 -8.276 12.548 1.00 91.31 84 GLN A C 1
ATOM 671 O O . GLN A 1 84 ? -0.684 -7.099 12.715 1.00 91.31 84 GLN A O 1
ATOM 676 N N . PRO A 1 85 ? -0.685 -9.237 13.421 1.00 93.50 85 PRO A N 1
ATOM 677 C CA . PRO A 1 85 ? -1.284 -8.909 14.703 1.00 93.50 85 PRO A CA 1
ATOM 678 C C . PRO A 1 85 ? -0.280 -8.141 15.574 1.00 93.50 85 PRO A C 1
ATOM 680 O O . PRO A 1 85 ? 0.919 -8.410 15.585 1.00 93.50 85 PRO A O 1
ATOM 683 N N . SER A 1 86 ? -0.779 -7.162 16.319 1.00 91.56 86 SER A N 1
ATOM 684 C CA . SER A 1 86 ? -0.045 -6.539 17.422 1.00 91.56 86 SER A CA 1
ATOM 685 C C . SER A 1 86 ? 0.067 -7.499 18.612 1.00 91.56 86 SER A C 1
ATOM 687 O O . SER A 1 86 ? -0.624 -8.515 18.666 1.00 91.56 86 SER A O 1
ATOM 689 N N . SER A 1 87 ? 0.853 -7.133 19.628 1.00 87.38 87 SER A N 1
ATOM 690 C CA . SER A 1 87 ? 0.941 -7.886 20.892 1.00 87.38 87 SER A CA 1
ATOM 691 C C . SER A 1 87 ? -0.406 -8.075 21.605 1.00 87.38 87 SER A C 1
ATOM 693 O O . SER A 1 87 ? -0.531 -8.953 22.449 1.00 87.38 87 SER A O 1
ATOM 695 N N . LYS A 1 88 ? -1.425 -7.279 21.255 1.00 92.25 88 LYS A N 1
ATOM 696 C CA . LYS A 1 88 ? -2.802 -7.381 21.764 1.00 92.25 88 LYS A CA 1
ATOM 697 C C . LYS A 1 88 ? -3.752 -8.130 20.813 1.00 92.25 88 LYS A C 1
ATOM 699 O O . LYS 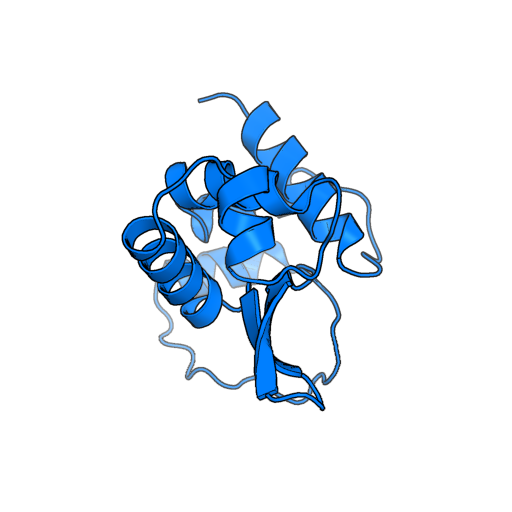A 1 88 ? -4.962 -8.038 20.973 1.00 92.25 88 LYS A O 1
ATOM 704 N N . GLY A 1 89 ? -3.237 -8.790 19.774 1.00 93.12 89 GLY A N 1
ATOM 705 C CA . GLY A 1 89 ? -4.023 -9.552 18.792 1.00 93.12 89 GLY A CA 1
ATOM 706 C C . GLY A 1 89 ? -4.713 -8.718 17.704 1.00 93.12 89 GLY A C 1
ATOM 707 O O . GLY A 1 89 ? -5.280 -9.275 16.770 1.00 93.12 89 GLY A O 1
ATOM 708 N N . VAL A 1 90 ? -4.648 -7.384 17.764 1.00 95.44 90 VAL A N 1
ATOM 709 C CA . VAL A 1 90 ? -5.282 -6.509 16.759 1.00 95.44 90 VAL A CA 1
ATOM 710 C C . VAL A 1 90 ? -4.445 -6.475 15.485 1.00 95.44 90 VAL A C 1
ATOM 712 O O . VAL A 1 90 ? -3.266 -6.128 15.557 1.00 95.44 90 VAL A O 1
ATOM 715 N N . MET A 1 91 ? -5.053 -6.774 14.334 1.00 96.81 91 MET A N 1
ATOM 716 C CA . MET A 1 91 ? -4.392 -6.719 13.025 1.00 96.81 91 MET A CA 1
ATOM 717 C C . MET A 1 91 ? -3.973 -5.287 12.661 1.00 96.81 91 MET A C 1
ATOM 719 O O . MET A 1 91 ? -4.784 -4.355 12.693 1.00 96.81 91 MET A O 1
ATOM 723 N N . VAL A 1 92 ? -2.706 -5.129 12.283 1.00 96.75 92 VAL A N 1
ATOM 724 C CA . VAL A 1 92 ? -2.107 -3.868 11.840 1.00 96.75 92 VAL A CA 1
ATOM 725 C C . VAL A 1 92 ? -1.594 -4.030 10.417 1.00 96.75 92 VAL A C 1
ATOM 727 O O . VAL A 1 92 ? -0.862 -4.968 10.119 1.00 96.75 92 VAL A O 1
ATOM 730 N N . TYR A 1 93 ? -1.945 -3.077 9.563 1.00 96.31 93 TYR A N 1
ATOM 731 C CA . TYR A 1 93 ? -1.539 -2.975 8.169 1.00 96.31 93 TYR A CA 1
ATOM 732 C C . TYR A 1 93 ? -0.477 -1.888 8.043 1.00 96.31 93 TYR A C 1
ATOM 734 O O . TYR A 1 93 ? -0.733 -0.721 8.350 1.00 96.31 93 TYR A O 1
ATOM 742 N N . ARG A 1 94 ? 0.722 -2.270 7.614 1.00 93.69 94 ARG A N 1
ATOM 743 C CA . ARG A 1 94 ? 1.876 -1.386 7.471 1.00 93.69 94 ARG A CA 1
ATOM 744 C C . ARG A 1 94 ? 2.230 -1.219 6.001 1.00 93.69 94 ARG A C 1
ATOM 746 O O . ARG A 1 94 ? 2.525 -2.207 5.340 1.00 93.69 94 ARG A O 1
ATOM 753 N N . LEU A 1 95 ? 2.245 0.021 5.521 1.00 91.94 95 LEU A N 1
ATOM 754 C CA . LEU A 1 95 ? 2.863 0.381 4.249 1.00 91.94 95 LEU A CA 1
ATOM 755 C C . LEU A 1 95 ? 4.375 0.178 4.365 1.00 91.94 95 LEU A C 1
ATOM 757 O O . LEU A 1 95 ? 4.986 0.653 5.325 1.00 91.94 95 LEU A O 1
ATOM 761 N N . LEU A 1 96 ? 4.956 -0.524 3.401 1.00 85.44 96 LEU A N 1
ATOM 762 C CA . LEU A 1 96 ? 6.391 -0.740 3.299 1.00 85.44 96 LEU A CA 1
ATOM 763 C C . LEU A 1 96 ? 7.021 0.314 2.373 1.00 85.44 96 LEU A C 1
ATOM 765 O O . LEU A 1 96 ? 6.402 0.700 1.380 1.00 85.44 96 LEU A O 1
ATOM 769 N N . PRO A 1 97 ? 8.232 0.803 2.676 1.00 77.25 97 PRO A N 1
ATOM 770 C CA . PRO A 1 97 ? 9.026 1.598 1.750 1.00 77.25 97 PRO A CA 1
ATOM 771 C C . PRO A 1 97 ? 9.422 0.789 0.512 1.00 77.25 97 PRO A C 1
ATOM 773 O O . PRO A 1 97 ? 9.560 -0.430 0.553 1.00 77.25 97 PRO A O 1
ATOM 776 N N . LEU A 1 98 ? 9.648 1.511 -0.586 1.00 68.94 98 LEU A N 1
ATOM 777 C CA . LEU A 1 98 ? 10.055 0.955 -1.880 1.00 68.94 98 LEU A CA 1
ATOM 778 C C . LEU A 1 98 ? 11.449 0.334 -1.847 1.00 68.94 98 LEU A C 1
ATOM 780 O O . LEU A 1 98 ? 11.677 -0.711 -2.443 1.00 68.94 98 LEU A O 1
ATOM 784 N N . LEU A 1 99 ? 12.377 1.003 -1.167 1.00 61.38 99 LEU A N 1
ATOM 785 C CA . LEU A 1 99 ? 13.726 0.517 -0.931 1.00 61.38 99 LEU A CA 1
ATOM 786 C C . LEU A 1 99 ? 13.948 0.596 0.580 1.00 61.38 99 LEU A C 1
ATOM 788 O O . LEU A 1 99 ? 13.693 1.634 1.185 1.00 61.38 99 LEU A O 1
ATOM 792 N N . MET A 1 100 ? 14.390 -0.521 1.157 1.00 54.94 100 MET A N 1
ATOM 793 C CA . MET A 1 100 ? 14.694 -0.739 2.577 1.00 54.94 100 MET A CA 1
ATOM 794 C C . MET A 1 100 ? 13.513 -0.896 3.550 1.00 54.94 100 MET A C 1
ATOM 796 O O . MET A 1 100 ? 13.185 0.026 4.290 1.00 54.94 100 MET A O 1
ATOM 800 N N . VAL A 1 101 ? 13.044 -2.137 3.740 1.00 47.28 101 VAL A N 1
ATOM 801 C CA . VAL A 1 101 ? 13.021 -2.686 5.113 1.00 47.28 101 VAL A CA 1
ATOM 802 C C . VAL A 1 101 ? 13.612 -4.081 5.113 1.00 47.28 101 VAL A C 1
ATOM 804 O O . VAL A 1 101 ? 12.905 -5.045 4.855 1.00 47.28 101 VAL A O 1
ATOM 807 N N . GLY A 1 102 ? 14.899 -4.119 5.461 1.00 52.00 102 GLY A N 1
ATOM 808 C CA . GLY A 1 102 ? 15.587 -5.267 6.035 1.00 52.00 102 GLY A CA 1
ATOM 809 C C . GLY A 1 102 ? 15.801 -6.428 5.084 1.00 52.00 102 GLY A C 1
ATOM 810 O O . GLY A 1 102 ? 14.919 -6.811 4.331 1.00 52.00 102 GLY A O 1
ATOM 811 N N . ALA A 1 103 ? 16.987 -7.007 5.191 1.00 30.67 103 ALA A N 1
ATOM 812 C CA . ALA A 1 103 ? 17.397 -8.152 4.428 1.00 30.67 103 ALA A CA 1
ATOM 813 C C . ALA A 1 103 ? 17.592 -7.850 2.922 1.00 30.67 103 ALA A C 1
ATOM 815 O O . ALA A 1 103 ? 16.648 -7.823 2.137 1.00 30.67 103 ALA A O 1
ATOM 816 N N . PHE A 1 104 ? 18.848 -7.877 2.466 1.00 39.62 104 PHE A N 1
ATOM 817 C CA . PHE A 1 104 ? 19.246 -8.440 1.154 1.00 39.62 104 PHE A CA 1
ATOM 818 C C . PHE A 1 104 ? 18.598 -9.823 0.839 1.00 39.62 104 PHE A C 1
ATOM 820 O O . PHE A 1 104 ? 18.848 -10.444 -0.185 1.00 39.62 104 PHE A O 1
ATOM 827 N N . GLU A 1 105 ? 17.778 -10.333 1.748 1.00 42.84 105 GLU A N 1
ATOM 828 C CA . GLU A 1 105 ? 18.009 -11.550 2.530 1.00 42.84 105 GLU A CA 1
ATOM 829 C C . GLU A 1 105 ? 16.648 -12.144 2.936 1.00 42.84 105 GLU A C 1
ATOM 831 O O . GLU A 1 105 ? 16.584 -13.276 3.393 1.00 42.84 105 GLU A O 1
ATOM 836 N N . TYR A 1 106 ? 15.541 -11.451 2.636 1.00 40.88 106 TYR A N 1
ATOM 837 C CA . TYR A 1 106 ? 14.287 -12.144 2.419 1.00 40.88 106 TYR A CA 1
ATOM 838 C C . TYR A 1 106 ? 14.177 -12.546 0.947 1.00 40.88 106 TYR A C 1
ATOM 840 O O . TYR A 1 106 ? 13.691 -13.630 0.709 1.00 40.88 106 TYR A O 1
ATOM 848 N N . LEU A 1 107 ? 14.633 -11.785 -0.066 1.00 35.69 107 LEU A N 1
ATOM 849 C CA . LEU A 1 107 ? 14.337 -12.200 -1.442 1.00 35.69 107 LEU A CA 1
ATOM 850 C C . LEU A 1 107 ? 15.248 -11.678 -2.584 1.00 35.69 107 LEU A C 1
ATOM 852 O O . LEU A 1 107 ? 14.906 -10.717 -3.259 1.00 35.69 107 LEU A O 1
ATOM 856 N N . TYR A 1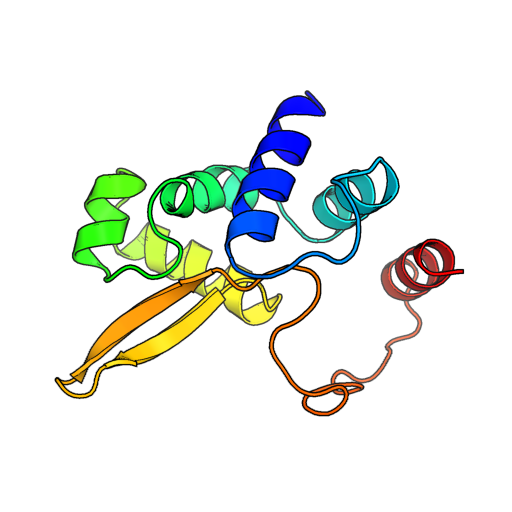 108 ? 16.153 -12.530 -3.058 1.00 47.72 108 TYR A N 1
ATOM 857 C CA . TYR A 1 108 ? 16.102 -13.013 -4.458 1.00 47.72 108 TYR A CA 1
ATOM 858 C C . TYR A 1 108 ? 14.887 -13.960 -4.711 1.00 47.72 108 TYR A C 1
ATOM 860 O O . TYR A 1 108 ? 14.853 -14.768 -5.628 1.00 47.72 108 TYR A O 1
ATOM 868 N N . MET A 1 109 ? 13.883 -13.931 -3.842 1.00 52.72 109 MET A N 1
ATOM 869 C CA . MET A 1 109 ? 12.862 -14.940 -3.556 1.00 52.72 109 MET A CA 1
ATOM 870 C C . MET A 1 109 ? 11.508 -14.549 -4.202 1.00 52.72 109 MET A C 1
ATOM 872 O O . MET A 1 109 ? 10.424 -14.597 -3.636 1.00 52.72 109 MET A O 1
ATOM 876 N N . LYS A 1 110 ? 11.555 -14.287 -5.505 1.00 57.34 110 LYS A N 1
ATOM 877 C CA . LYS A 1 110 ? 10.663 -14.992 -6.438 1.00 57.34 110 LYS A CA 1
ATOM 878 C C . LYS A 1 110 ? 11.536 -15.490 -7.584 1.00 57.34 110 LYS A C 1
ATOM 880 O O . LYS A 1 110 ? 12.497 -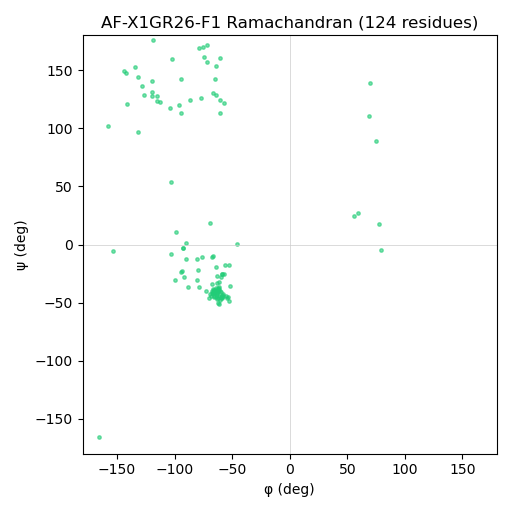14.820 -7.951 1.00 57.34 110 LYS A O 1
ATOM 885 N N . LYS A 1 111 ? 11.228 -16.674 -8.122 1.00 57.44 111 LYS A N 1
ATOM 886 C CA . LYS A 1 111 ? 11.924 -17.205 -9.300 1.00 57.44 111 LYS A CA 1
ATOM 887 C C . LYS A 1 111 ? 11.768 -16.173 -10.420 1.00 57.44 111 LYS A C 1
ATOM 889 O O . LYS A 1 111 ? 10.639 -15.822 -10.742 1.00 57.44 111 LYS A O 1
ATOM 894 N N . ILE A 1 112 ? 12.877 -15.666 -10.956 1.00 63.22 112 ILE A N 1
ATOM 895 C CA . ILE A 1 112 ? 12.843 -14.779 -12.124 1.00 63.22 112 ILE A CA 1
ATOM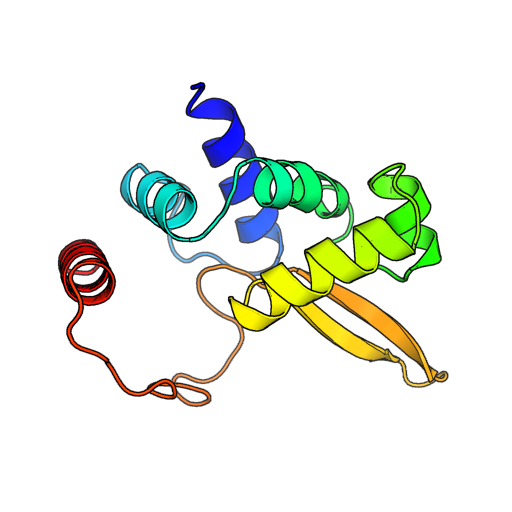 896 C C . ILE A 1 112 ? 12.215 -15.580 -13.265 1.00 63.22 112 ILE A C 1
ATOM 898 O O . ILE A 1 112 ? 12.679 -16.678 -13.580 1.00 63.22 112 ILE A O 1
ATOM 902 N N . GLU A 1 113 ? 11.142 -15.058 -13.850 1.00 71.44 113 GLU A N 1
ATOM 903 C CA . GLU A 1 113 ? 10.408 -15.734 -14.923 1.00 71.44 113 GLU A CA 1
ATOM 904 C C . GLU A 1 113 ? 10.925 -15.316 -16.307 1.00 71.44 113 GLU A C 1
ATOM 906 O O . GLU A 1 113 ? 10.479 -15.849 -17.320 1.00 71.44 113 GLU A O 1
ATOM 911 N N . TYR A 1 114 ? 11.888 -14.383 -16.358 1.00 71.94 114 TYR A N 1
ATOM 912 C CA . TYR A 1 114 ? 12.503 -13.840 -17.578 1.00 71.94 114 TYR A CA 1
ATOM 913 C C . TYR A 1 114 ? 11.480 -13.254 -18.562 1.00 71.94 114 TYR A C 1
ATOM 915 O O . TYR A 1 114 ? 11.732 -13.161 -19.768 1.00 71.94 114 TYR A O 1
ATOM 923 N N . ASN A 1 115 ? 10.326 -12.834 -18.048 1.00 77.31 115 ASN A N 1
ATOM 924 C CA . ASN A 1 115 ? 9.286 -12.194 -18.837 1.00 77.31 115 ASN A CA 1
ATOM 925 C C . ASN A 1 115 ? 9.677 -10.737 -19.180 1.00 77.31 115 ASN A C 1
ATOM 927 O O . ASN A 1 115 ? 10.658 -10.184 -18.674 1.00 77.31 115 ASN A O 1
ATOM 931 N N . GLU A 1 116 ? 8.920 -10.092 -20.069 1.00 77.56 116 GLU A N 1
ATOM 932 C CA . GLU A 1 116 ? 9.225 -8.723 -20.515 1.00 77.56 116 GLU A CA 1
ATOM 933 C C . GLU A 1 116 ? 9.164 -7.684 -19.383 1.00 77.56 116 GLU A C 1
ATOM 935 O O . GLU A 1 116 ? 9.877 -6.679 -19.424 1.00 77.56 116 GLU A O 1
ATOM 940 N N . MET A 1 117 ? 8.364 -7.936 -18.344 1.00 72.75 117 MET A N 1
ATOM 941 C CA . MET A 1 117 ? 8.286 -7.070 -17.169 1.00 72.75 117 MET A CA 1
ATOM 942 C C . MET A 1 117 ? 9.570 -7.161 -16.334 1.00 72.75 117 MET A C 1
ATOM 944 O O . MET A 1 117 ? 10.157 -6.123 -16.029 1.00 72.75 117 MET A O 1
ATOM 948 N N . ASP A 1 118 ? 10.073 -8.374 -16.086 1.00 70.25 118 ASP A N 1
ATOM 949 C CA . ASP A 1 118 ? 11.337 -8.618 -15.381 1.00 70.25 118 ASP A CA 1
ATOM 950 C C . ASP A 1 118 ? 12.519 -7.970 -16.121 1.00 70.25 118 ASP A C 1
ATOM 952 O O . ASP A 1 118 ? 13.341 -7.275 -15.518 1.00 70.25 118 ASP A O 1
ATOM 956 N N . LYS A 1 119 ? 12.582 -8.127 -17.454 1.00 75.31 119 LYS A N 1
ATOM 957 C CA . LYS A 1 119 ? 13.629 -7.504 -18.287 1.00 75.31 119 LYS A CA 1
ATOM 958 C C . LYS A 1 119 ? 13.570 -5.979 -18.240 1.00 75.31 119 LYS A C 1
ATOM 960 O O . LYS A 1 119 ? 14.613 -5.323 -18.191 1.00 75.31 119 LYS A O 1
ATOM 965 N N . LYS A 1 120 ? 12.364 -5.401 -18.281 1.00 75.38 120 LYS A N 1
ATOM 966 C CA . LYS A 1 120 ? 12.168 -3.948 -18.217 1.00 75.38 120 LYS A CA 1
ATOM 967 C C . LYS A 1 120 ? 12.565 -3.397 -16.850 1.00 75.38 120 LYS A C 1
ATOM 969 O O . LYS A 1 120 ? 13.210 -2.355 -16.804 1.00 75.38 120 LYS A O 1
ATOM 974 N N . LEU A 1 121 ? 12.232 -4.107 -15.770 1.00 67.50 121 LEU A N 1
ATOM 975 C CA . LEU A 1 121 ? 12.608 -3.736 -14.409 1.00 67.50 121 LEU A CA 1
ATOM 976 C C . LEU A 1 121 ? 14.130 -3.775 -14.221 1.00 67.50 121 LEU A C 1
ATOM 978 O O . LEU A 1 121 ? 14.696 -2.820 -13.701 1.00 67.50 121 LEU A O 1
ATOM 982 N N . ALA A 1 122 ? 14.806 -4.822 -14.708 1.00 69.81 122 ALA A N 1
ATOM 983 C CA . ALA A 1 122 ? 16.260 -4.956 -14.596 1.00 69.81 122 ALA A CA 1
ATOM 984 C C . ALA A 1 122 ? 17.020 -3.776 -15.232 1.00 69.81 122 ALA A C 1
ATOM 986 O O . ALA A 1 122 ? 17.938 -3.237 -14.62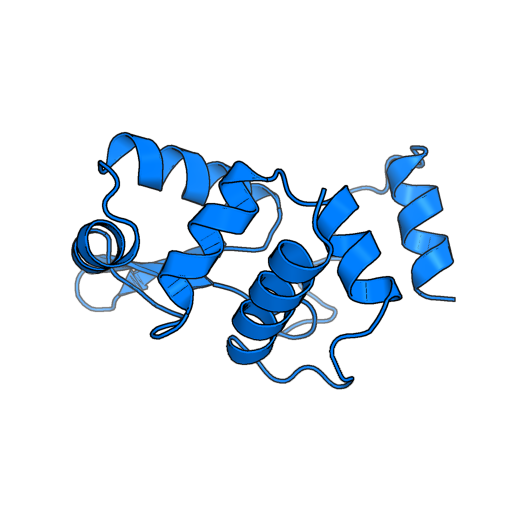1 1.00 69.81 122 ALA A O 1
ATOM 987 N N . LYS A 1 123 ? 16.594 -3.309 -16.415 1.00 72.75 123 LYS A N 1
ATOM 988 C CA . LYS A 1 123 ? 17.190 -2.147 -17.110 1.00 72.75 123 LYS A CA 1
ATOM 989 C C . LYS A 1 123 ? 16.989 -0.801 -16.401 1.00 72.75 123 LYS A C 1
ATOM 991 O O . LYS A 1 123 ? 17.528 0.194 -16.858 1.00 72.75 123 LYS A O 1
ATOM 996 N N . MET A 1 124 ? 16.160 -0.729 -15.360 1.00 66.06 124 MET A N 1
ATOM 997 C CA . MET A 1 124 ? 15.924 0.516 -14.617 1.00 66.06 124 MET A CA 1
ATOM 998 C C . MET A 1 124 ? 16.888 0.698 -13.436 1.00 66.06 124 MET A C 1
ATOM 1000 O O . MET A 1 124 ? 16.940 1.791 -12.874 1.00 66.06 124 MET A O 1
ATOM 1004 N N . PHE A 1 125 ? 17.624 -0.353 -13.057 1.00 54.56 125 PHE A N 1
ATOM 1005 C CA . PHE A 1 125 ? 18.589 -0.346 -11.950 1.00 54.56 125 PHE A CA 1
ATOM 1006 C C . PHE A 1 125 ? 20.060 -0.267 -12.403 1.00 54.56 125 PHE A C 1
ATOM 1008 O O . PHE A 1 125 ? 20.927 -0.080 -11.551 1.00 54.56 125 PHE A O 1
ATOM 1015 N N . PHE A 1 126 ? 20.330 -0.380 -13.709 1.00 49.03 126 PHE A N 1
ATOM 1016 C CA . PHE A 1 126 ? 21.645 -0.260 -14.354 1.00 49.03 126 PHE A CA 1
ATOM 1017 C C . PHE A 1 126 ? 21.589 0.800 -15.454 1.00 49.03 126 PHE A C 1
ATOM 1019 O O . PHE A 1 126 ? 22.624 1.461 -15.681 1.00 49.03 126 PHE A O 1
#

Organism: NCBI:txid412755

Nearest PDB structures (foldseek):
  5sva-assembly1_h  TM=7.961E-01  e=7.812E-02  Saccharomyces cerevisiae
  7d59-assembly1_O  TM=6.114E-01  e=3.237E-02  Homo sapiens
  2zme-assembly1_A  TM=5.224E-01  e=3.614E-02  Homo sapiens
  4v6i-assembly1_AV  TM=5.950E-01  e=1.355E-01  Saccharomyces cerevisiae
  7qxn-assembly1_W  TM=4.695E-01  e=2.224E-01  Homo sapiens

Sequence (126 aa):
MSDEKYRKAAFIITKAGVLPTPVNKTLIEILKLLLTEDELDFINAFKRKTSQTMEQLKKSSRLLESQILSFVKGLAKKGFIFNQPSSKGVMVYRLLPLLMVGAFEYLYMKKIEYNEMDKKLAKMFF